Protein AF-A0A2J8NL63-F1 (afdb_monomer)

Organism: Pan troglodytes (NCBI:txid9598)

Mean predicted aligned error: 4.27 Å

Radius of gyration: 16.92 Å; Cα contacts (8 Å, |Δi|>4): 117; chains: 1; bounding box: 44×24×48 Å

Foldseek 3Di:
DDVLLLVVLVVDDLVDALLVLLVVLLVLLVVLLVLCCVQQVQLCQPPPPDPHRDPVNVVSSVVSNVSSVSSLSNSVVSCVVNVNDDPVSVVSSVVSVVVSVVSVVVSVSSVVGDDPVD

InterPro domains:
  IPR000462 CDP-alcohol phosphatidyltransferase [PF01066] (15-113)
  IPR014472 Choline/ethanolamine phosphotransferase [PTHR10414] (1-117)
  IPR043130 CDP-alcohol phosphatidyltransferase, transmembrane domain [G3DSA:1.20.120.1760] (1-118)
  IPR048254 CDP-alcohol phosphatidyltransferase, conserved site [PS00379] (75-97)

pLDDT: mean 91.41, std 7.52, range [54.38, 98.0]

Structure (mmCIF, N/CA/C/O backbone):
data_AF-A0A2J8NL63-F1
#
_entry.id   AF-A0A2J8NL63-F1
#
loop_
_atom_site.group_PDB
_atom_site.id
_atom_site.type_symbol
_atom_site.label_atom_id
_atom_site.label_alt_id
_atom_site.label_comp_id
_atom_site.label_asym_id
_atom_site.label_entity_id
_atom_site.label_seq_id
_atom_site.pdbx_PDB_ins_code
_atom_site.Cartn_x
_atom_site.Cartn_y
_atom_site.Cartn_z
_atom_site.occupancy
_atom_site.B_iso_or_equiv
_atom_site.auth_seq_id
_atom_site.auth_comp_id
_atom_site.auth_asym_id
_atom_site.auth_atom_id
_atom_site.pdbx_PDB_model_num
ATOM 1 N N . MET A 1 1 ? -11.387 18.248 9.182 1.00 54.38 1 MET A N 1
ATOM 2 C CA . MET A 1 1 ? -12.630 17.823 8.498 1.00 54.38 1 MET A CA 1
ATOM 3 C C . MET A 1 1 ? -12.221 17.112 7.213 1.00 54.38 1 MET A C 1
ATOM 5 O O . MET A 1 1 ? -11.556 17.745 6.414 1.00 54.38 1 MET A O 1
ATOM 9 N N . HIS A 1 2 ? -12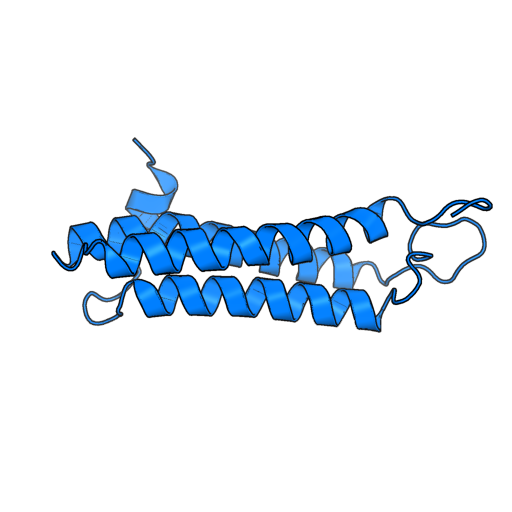.543 15.824 7.033 1.00 79.06 2 HIS A N 1
ATOM 10 C CA . HIS A 1 2 ? -12.213 15.062 5.812 1.00 79.06 2 HIS A CA 1
ATOM 11 C C . HIS A 1 2 ? -13.471 14.342 5.300 1.00 79.06 2 HIS A C 1
ATOM 13 O O . HIS A 1 2 ? -13.725 13.202 5.697 1.00 79.06 2 HIS A O 1
ATOM 19 N N . PRO A 1 3 ? -14.316 15.017 4.499 1.00 87.38 3 PRO A N 1
ATOM 20 C CA . PRO A 1 3 ? -15.640 14.509 4.129 1.00 87.38 3 PRO A CA 1
ATOM 21 C C . PRO A 1 3 ? -15.586 13.214 3.306 1.00 87.38 3 PRO A C 1
ATOM 23 O O . PRO A 1 3 ? -16.455 12.359 3.469 1.00 87.38 3 PRO A O 1
ATOM 26 N N . PHE A 1 4 ? -14.539 13.037 2.495 1.00 92.88 4 PHE A N 1
ATOM 27 C CA . PHE A 1 4 ? -14.302 11.828 1.706 1.00 92.88 4 PHE A CA 1
ATOM 28 C C . PHE A 1 4 ? -14.136 10.583 2.596 1.00 92.88 4 PHE A C 1
ATOM 30 O O . PHE A 1 4 ? -15.010 9.716 2.609 1.00 92.88 4 PHE A O 1
ATOM 37 N N . TRP A 1 5 ? -13.097 10.533 3.437 1.00 92.44 5 TRP A N 1
ATOM 38 C CA . TRP A 1 5 ? -12.857 9.390 4.330 1.00 92.44 5 TRP A CA 1
ATOM 39 C C . TRP A 1 5 ? -13.957 9.200 5.378 1.00 92.44 5 TRP A C 1
ATOM 41 O O . TRP A 1 5 ? -14.302 8.071 5.712 1.00 92.44 5 TRP A O 1
ATOM 51 N N . ASN A 1 6 ? -14.589 10.285 5.846 1.00 91.12 6 ASN A N 1
ATOM 52 C CA . ASN A 1 6 ? -15.753 10.204 6.739 1.00 91.12 6 ASN A CA 1
ATOM 53 C C . ASN A 1 6 ? -16.966 9.515 6.091 1.00 91.12 6 ASN A C 1
ATOM 55 O O . ASN A 1 6 ? -17.841 9.012 6.799 1.00 91.12 6 ASN A O 1
ATOM 59 N N . THR A 1 7 ? -17.054 9.531 4.762 1.00 93.00 7 THR A N 1
ATOM 60 C CA . THR A 1 7 ? -18.098 8.823 4.019 1.00 93.00 7 THR A CA 1
ATOM 61 C C . THR A 1 7 ? -17.677 7.381 3.779 1.00 93.00 7 THR A C 1
ATOM 63 O O . THR A 1 7 ? -18.443 6.468 4.078 1.00 93.00 7 THR A O 1
ATOM 66 N N . ILE A 1 8 ? -16.436 7.168 3.339 1.00 94.50 8 ILE A N 1
ATOM 67 C CA . ILE A 1 8 ? -15.911 5.835 3.031 1.00 94.50 8 ILE A CA 1
ATOM 68 C C . ILE A 1 8 ? -15.855 4.935 4.265 1.00 94.50 8 ILE A C 1
ATOM 70 O O . ILE A 1 8 ? -16.277 3.786 4.185 1.00 94.50 8 ILE A O 1
ATOM 74 N N . VAL A 1 9 ? -15.440 5.449 5.427 1.00 95.00 9 VAL A N 1
ATOM 75 C CA . VAL A 1 9 ? -15.381 4.662 6.672 1.00 95.00 9 VAL A CA 1
ATOM 76 C C . VAL A 1 9 ? -16.722 4.002 7.012 1.00 95.00 9 VAL A C 1
ATOM 78 O O . VAL A 1 9 ? -16.743 2.946 7.632 1.00 95.00 9 VAL A O 1
ATOM 81 N N . LYS A 1 10 ? -17.856 4.578 6.583 1.00 93.19 10 LYS A N 1
ATOM 82 C CA . LYS A 1 10 ? -19.198 4.024 6.833 1.00 93.19 10 LYS A CA 1
ATOM 83 C C . LYS A 1 10 ? -19.475 2.746 6.042 1.00 93.19 10 LYS A C 1
ATOM 85 O O . LYS A 1 10 ? -20.307 1.959 6.483 1.00 93.19 10 LYS A O 1
ATOM 90 N N . VAL A 1 11 ? -18.786 2.547 4.918 1.00 95.00 11 VAL A N 1
ATOM 91 C CA . VAL A 1 11 ? -18.862 1.328 4.097 1.00 95.00 11 VAL A CA 1
ATOM 92 C C . VAL A 1 11 ? -18.183 0.156 4.807 1.00 95.00 11 VAL A C 1
ATOM 94 O O . VAL A 1 11 ? -18.620 -0.984 4.674 1.00 95.00 11 VAL A O 1
ATOM 97 N N . PHE A 1 12 ? -17.148 0.427 5.606 1.00 93.06 12 PHE A N 1
ATOM 98 C CA . PHE A 1 12 ? -16.440 -0.606 6.351 1.00 93.06 12 PHE A CA 1
ATOM 99 C C . PHE A 1 12 ? -17.285 -1.137 7.521 1.00 93.06 12 PHE A C 1
ATOM 101 O O . PHE A 1 12 ? -17.888 -0.349 8.270 1.00 93.06 12 PHE A O 1
ATOM 108 N N . PRO A 1 13 ? -17.329 -2.467 7.720 1.00 94.62 13 PRO A N 1
ATOM 109 C CA . PRO A 1 13 ? -18.033 -3.054 8.848 1.00 94.62 13 PRO A CA 1
ATOM 110 C C . PRO A 1 13 ? -17.278 -2.784 10.154 1.00 94.62 13 PRO A C 1
ATOM 112 O O . PRO A 1 13 ? -16.054 -2.707 10.180 1.00 94.62 13 PRO A O 1
ATOM 115 N N . THR A 1 14 ? -17.999 -2.658 11.267 1.00 93.31 14 THR A N 1
ATOM 116 C CA . THR A 1 14 ? -17.414 -2.291 12.572 1.00 93.31 14 THR A CA 1
ATOM 117 C C . THR A 1 14 ? -16.593 -3.400 13.227 1.00 93.31 14 THR A C 1
ATOM 119 O O . THR A 1 14 ? -15.845 -3.116 14.155 1.00 93.31 14 THR A O 1
ATOM 122 N N . TRP A 1 15 ? -16.708 -4.647 12.761 1.00 94.94 15 TRP A N 1
ATOM 123 C CA . TRP A 1 15 ? -15.853 -5.749 13.215 1.00 94.94 15 TRP A CA 1
ATOM 124 C C . TRP A 1 15 ? -14.453 -5.705 12.591 1.00 94.94 15 TRP A C 1
ATOM 126 O O . TRP A 1 15 ? -13.550 -6.382 13.077 1.00 94.94 15 TRP A O 1
ATOM 136 N N . LEU A 1 16 ? -14.262 -4.932 11.515 1.00 95.00 16 LEU A N 1
ATOM 137 C CA . LEU A 1 16 ? -12.972 -4.837 10.852 1.00 95.00 16 LEU A CA 1
ATOM 138 C C . LEU A 1 16 ? -12.023 -3.962 11.670 1.00 95.00 16 LEU A C 1
ATOM 140 O O . LEU A 1 16 ? -12.288 -2.775 11.889 1.00 95.00 16 LEU A O 1
ATOM 144 N N . ALA A 1 17 ? -10.910 -4.563 12.088 1.00 95.31 17 ALA A N 1
ATOM 145 C CA . ALA A 1 17 ? -9.881 -3.894 12.867 1.00 95.31 17 ALA A CA 1
ATOM 146 C C . ALA A 1 17 ? -9.182 -2.789 12.045 1.00 95.31 17 ALA A C 1
ATOM 148 O O . ALA A 1 17 ? -8.798 -3.050 10.904 1.00 95.31 17 ALA A O 1
ATOM 149 N N . PRO A 1 18 ? -8.935 -1.597 12.622 1.00 95.44 18 PRO A N 1
ATOM 150 C CA . PRO A 1 18 ? -8.228 -0.507 11.942 1.00 95.44 18 PRO A CA 1
ATOM 151 C C . PRO A 1 18 ? -6.846 -0.913 11.428 1.00 95.44 18 PRO A C 1
ATOM 153 O O . PRO A 1 18 ? -6.566 -0.739 10.253 1.00 95.44 18 PRO A O 1
ATOM 156 N N . ASN A 1 19 ? -6.035 -1.581 12.255 1.00 95.62 19 ASN A N 1
ATOM 157 C CA . ASN A 1 19 ? -4.685 -2.001 11.861 1.00 95.62 19 ASN A CA 1
ATOM 158 C C . ASN A 1 19 ? -4.684 -2.984 10.676 1.00 95.62 19 ASN A C 1
ATOM 160 O O . ASN A 1 19 ? -3.693 -3.089 9.961 1.00 95.62 19 ASN A O 1
ATOM 164 N N . LEU A 1 20 ? -5.780 -3.724 10.456 1.00 96.56 20 LEU A N 1
ATOM 165 C CA . LEU A 1 20 ? -5.910 -4.581 9.277 1.00 96.56 20 LEU A CA 1
ATOM 166 C C . LEU A 1 20 ? -6.152 -3.750 8.010 1.00 96.56 20 LEU A C 1
ATOM 168 O O . LEU A 1 20 ? -5.674 -4.133 6.944 1.00 96.56 20 LEU A O 1
ATOM 172 N N . ILE A 1 21 ? -6.854 -2.619 8.121 1.00 96.94 21 ILE A N 1
ATOM 173 C CA . ILE A 1 21 ? -7.019 -1.648 7.029 1.00 96.94 21 ILE A CA 1
ATOM 174 C C . ILE A 1 21 ? -5.651 -1.062 6.669 1.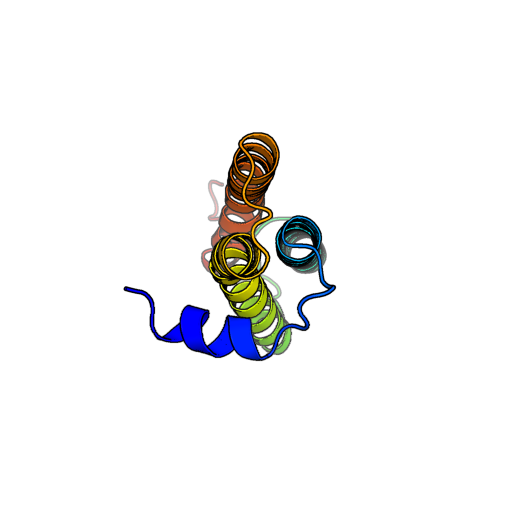00 96.94 21 ILE A C 1
ATOM 176 O O . ILE A 1 21 ? -5.250 -1.178 5.510 1.00 96.94 21 ILE A O 1
ATOM 180 N N . THR A 1 22 ? -4.907 -0.563 7.664 1.00 96.38 22 THR A N 1
ATOM 181 C CA . THR A 1 22 ? -3.531 -0.060 7.511 1.00 96.38 22 THR A CA 1
ATOM 182 C C . THR A 1 22 ? -2.634 -1.089 6.823 1.00 96.38 22 THR A C 1
ATOM 184 O O . THR A 1 22 ? -2.031 -0.829 5.783 1.00 96.38 22 THR A O 1
ATOM 187 N N . PHE A 1 23 ? -2.595 -2.316 7.355 1.00 97.75 23 PHE A N 1
ATOM 188 C CA . PHE A 1 23 ? -1.738 -3.374 6.826 1.00 97.75 23 PHE A CA 1
ATOM 189 C C . PHE A 1 23 ? -2.128 -3.781 5.401 1.00 97.75 23 PHE A C 1
ATOM 191 O O . PHE A 1 23 ? -1.258 -4.031 4.570 1.00 97.75 23 PHE A O 1
ATOM 198 N N . SER A 1 24 ? -3.426 -3.804 5.088 1.00 97.81 24 SER A N 1
ATOM 199 C CA . SER A 1 24 ? -3.898 -4.080 3.727 1.00 97.81 24 SER A CA 1
ATOM 200 C C . SER A 1 24 ? -3.461 -2.985 2.753 1.00 97.81 24 SER A C 1
ATOM 202 O O . SER A 1 24 ? -2.984 -3.307 1.668 1.00 97.81 24 SER A O 1
ATOM 204 N N . GLY A 1 25 ? -3.567 -1.708 3.142 1.00 97.31 25 GLY A N 1
ATOM 205 C CA . GLY A 1 25 ? -3.063 -0.578 2.355 1.00 97.31 25 GLY A CA 1
ATOM 206 C C . GLY A 1 25 ? -1.563 -0.693 2.088 1.00 97.31 25 GLY A C 1
ATOM 207 O O . GLY A 1 25 ? -1.137 -0.631 0.936 1.00 97.31 25 GLY A O 1
ATOM 208 N N . PHE A 1 26 ? -0.779 -0.987 3.126 1.00 97.38 26 PHE A N 1
ATOM 209 C CA . PHE A 1 26 ? 0.660 -1.223 3.010 1.00 97.38 26 PHE A CA 1
ATOM 210 C C . PHE A 1 26 ? 1.004 -2.362 2.036 1.00 97.38 26 PHE A C 1
ATOM 212 O O . PHE A 1 26 ? 1.867 -2.202 1.173 1.00 97.38 26 PHE A O 1
ATOM 219 N N . LEU A 1 27 ? 0.307 -3.502 2.111 1.00 98.00 27 LEU A N 1
ATOM 220 C CA . LEU A 1 27 ? 0.539 -4.620 1.190 1.00 98.00 27 LEU A CA 1
ATOM 221 C C . LEU A 1 27 ? 0.248 -4.256 -0.271 1.00 98.00 27 LEU A C 1
ATOM 223 O O . LEU A 1 27 ? 0.932 -4.761 -1.162 1.00 98.00 27 LEU A O 1
ATOM 227 N N . LEU A 1 28 ? -0.719 -3.370 -0.535 1.00 97.44 28 LEU A N 1
ATOM 228 C CA . LEU A 1 28 ? -0.962 -2.860 -1.887 1.00 97.44 28 LEU A CA 1
ATOM 229 C C . LEU A 1 28 ? 0.207 -2.004 -2.384 1.00 97.44 28 LEU A C 1
ATOM 231 O O . LEU A 1 28 ? 0.582 -2.131 -3.547 1.00 97.44 28 LEU A O 1
ATOM 235 N N . VAL A 1 29 ? 0.818 -1.187 -1.519 1.00 96.81 29 VAL A N 1
ATOM 236 C CA . VAL A 1 29 ? 2.021 -0.406 -1.863 1.00 96.81 29 VAL A CA 1
ATOM 237 C C . VAL A 1 29 ? 3.212 -1.329 -2.138 1.00 96.81 29 VAL A C 1
ATOM 239 O O . VAL A 1 29 ? 3.912 -1.145 -3.133 1.00 96.81 29 VAL A O 1
ATOM 242 N N . VAL A 1 30 ? 3.415 -2.368 -1.319 1.00 97.00 30 VAL A N 1
ATOM 243 C CA . VAL A 1 30 ? 4.460 -3.382 -1.551 1.00 97.00 30 VAL A CA 1
ATOM 244 C C . VAL A 1 30 ? 4.226 -4.113 -2.871 1.00 97.00 30 VAL A C 1
ATOM 246 O O . VAL A 1 30 ? 5.151 -4.265 -3.666 1.00 97.00 30 VAL A O 1
ATOM 249 N N . PHE A 1 31 ? 2.992 -4.543 -3.138 1.00 96.62 31 PHE A N 1
ATOM 250 C CA . PHE A 1 31 ? 2.645 -5.185 -4.403 1.00 96.62 31 PHE A CA 1
ATOM 251 C C . PHE A 1 31 ? 2.895 -4.255 -5.592 1.00 96.62 31 PHE A C 1
ATOM 253 O O . PHE A 1 31 ? 3.463 -4.684 -6.593 1.00 96.62 31 PHE A O 1
ATOM 260 N N . ASN A 1 32 ? 2.534 -2.978 -5.464 1.00 95.50 32 ASN A N 1
ATOM 261 C CA . ASN A 1 32 ? 2.783 -1.970 -6.484 1.00 95.50 32 ASN A CA 1
ATOM 262 C C . ASN A 1 32 ? 4.285 -1.806 -6.775 1.00 95.50 32 ASN A C 1
ATOM 264 O O . ASN A 1 32 ? 4.704 -1.799 -7.932 1.00 95.50 32 ASN A O 1
ATOM 268 N N . PHE A 1 33 ? 5.111 -1.765 -5.727 1.00 94.94 33 PHE A N 1
ATOM 269 C CA . PHE A 1 33 ? 6.565 -1.760 -5.860 1.00 94.94 33 PHE A CA 1
ATOM 270 C C . PHE A 1 33 ? 7.093 -3.010 -6.569 1.00 94.94 33 PHE A C 1
ATOM 272 O O . PHE A 1 33 ? 7.886 -2.886 -7.497 1.00 94.94 33 PHE A O 1
ATOM 279 N N . LEU A 1 34 ? 6.633 -4.206 -6.191 1.00 95.75 34 LEU A N 1
ATOM 280 C CA . LEU A 1 34 ? 7.055 -5.455 -6.833 1.00 95.75 34 LEU A CA 1
ATOM 281 C C . LEU A 1 34 ? 6.630 -5.526 -8.305 1.00 95.75 34 LEU A C 1
ATOM 283 O O . LEU A 1 34 ? 7.388 -6.015 -9.140 1.00 95.75 34 LEU A O 1
ATOM 287 N N . LEU A 1 35 ? 5.438 -5.022 -8.628 1.00 94.38 35 LEU A N 1
ATOM 288 C CA . LEU A 1 35 ? 4.939 -4.936 -9.997 1.00 94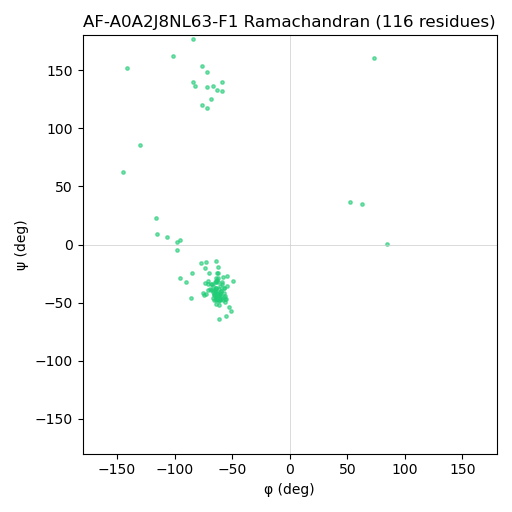.38 35 LEU A CA 1
ATOM 289 C C . LEU A 1 35 ? 5.850 -4.042 -10.847 1.00 94.38 35 LEU A C 1
ATOM 291 O O . LEU A 1 35 ? 6.279 -4.453 -11.924 1.00 94.38 35 LEU A O 1
ATOM 295 N N . MET A 1 36 ? 6.193 -2.855 -10.344 1.00 93.38 36 MET A N 1
ATOM 296 C CA . MET A 1 36 ? 7.106 -1.945 -11.036 1.00 93.38 36 MET A CA 1
ATOM 297 C C . MET A 1 36 ? 8.523 -2.506 -11.121 1.00 93.38 36 MET A C 1
ATOM 299 O O . MET A 1 36 ? 9.115 -2.455 -12.188 1.00 93.38 36 MET A O 1
ATOM 303 N N . ALA A 1 37 ? 9.035 -3.133 -10.063 1.00 92.56 37 ALA A N 1
ATOM 304 C CA . ALA A 1 37 ? 10.343 -3.785 -10.085 1.00 92.56 37 ALA A CA 1
ATOM 305 C C . ALA A 1 37 ? 10.410 -4.945 -11.097 1.00 92.56 37 ALA A C 1
ATOM 307 O O . ALA A 1 37 ? 11.475 -5.233 -11.633 1.00 92.56 37 ALA A O 1
ATOM 308 N N . TYR A 1 38 ? 9.287 -5.611 -11.384 1.00 92.75 38 TYR A N 1
ATOM 309 C CA . TYR A 1 38 ? 9.221 -6.649 -12.414 1.00 92.75 38 TYR A CA 1
ATOM 310 C 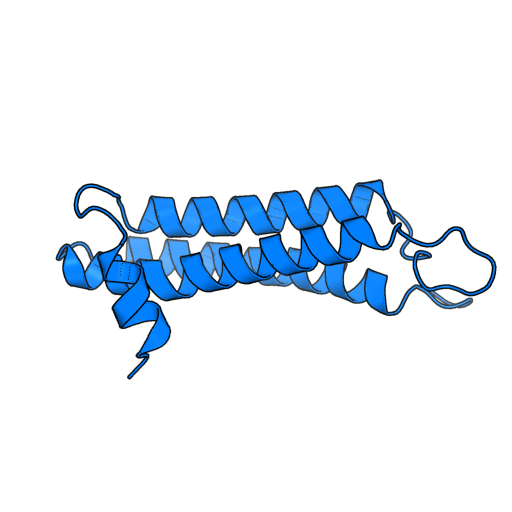C . TYR A 1 38 ? 9.249 -6.070 -13.836 1.00 92.75 38 TYR A C 1
ATOM 312 O O . TYR A 1 38 ? 9.934 -6.609 -14.706 1.00 92.75 38 TYR A O 1
ATOM 320 N N . PHE A 1 39 ? 8.497 -4.994 -14.090 1.00 90.94 39 PHE A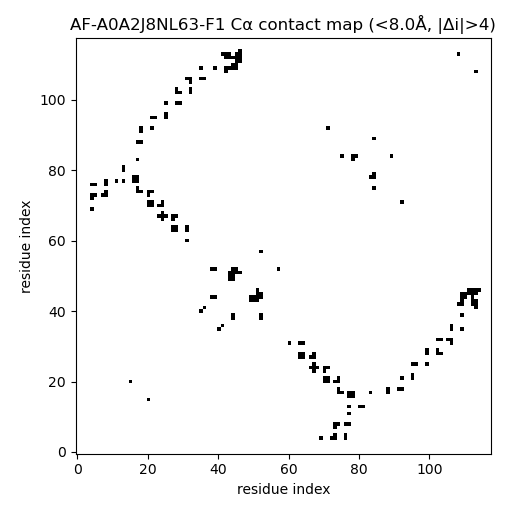 N 1
ATOM 321 C CA . PHE A 1 39 ? 8.403 -4.392 -15.425 1.00 90.94 39 PHE A CA 1
ATOM 322 C C . PHE A 1 39 ? 9.531 -3.402 -15.743 1.00 90.94 39 PHE A C 1
ATOM 324 O O . PHE A 1 39 ? 9.831 -3.195 -16.918 1.00 90.94 39 PHE A O 1
ATOM 331 N N . ASP A 1 40 ? 10.140 -2.807 -14.722 1.00 91.06 40 ASP A N 1
ATOM 332 C CA . ASP A 1 40 ? 11.159 -1.766 -14.824 1.00 91.06 40 ASP A CA 1
ATOM 333 C C . ASP A 1 40 ? 12.226 -1.877 -13.710 1.00 91.06 40 ASP A C 1
ATOM 335 O O . ASP A 1 40 ? 12.370 -0.975 -12.883 1.00 91.06 40 ASP A O 1
ATOM 339 N N . PRO A 1 41 ? 12.987 -2.987 -13.652 1.00 88.19 41 PRO A N 1
ATOM 340 C CA . PRO A 1 41 ? 13.979 -3.220 -12.596 1.00 88.19 41 PRO A CA 1
ATOM 341 C C . PRO A 1 41 ? 15.127 -2.199 -12.594 1.00 88.19 41 PR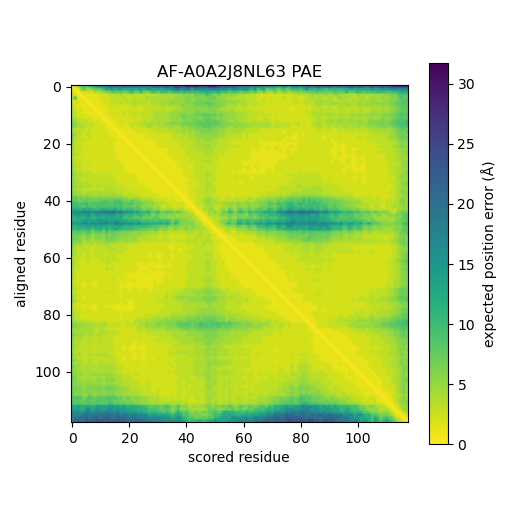O A C 1
ATOM 343 O O . PRO A 1 41 ? 15.687 -1.902 -11.541 1.00 88.19 41 PRO A O 1
ATOM 346 N N . ASP A 1 42 ? 15.478 -1.675 -13.770 1.00 87.12 42 ASP A N 1
ATOM 347 C CA . ASP A 1 42 ? 16.630 -0.792 -13.985 1.00 87.12 42 ASP A CA 1
ATOM 348 C C . ASP A 1 42 ? 16.236 0.679 -14.225 1.00 87.12 42 ASP A C 1
ATOM 350 O O . ASP A 1 42 ? 17.093 1.512 -14.530 1.00 87.12 42 ASP A O 1
ATOM 354 N N . PHE A 1 43 ? 14.949 1.009 -14.077 1.00 86.12 43 PHE A N 1
ATOM 355 C CA . PHE A 1 43 ? 14.399 2.355 -14.261 1.00 86.12 43 PHE A CA 1
ATOM 356 C C . PHE A 1 43 ? 14.544 2.920 -15.681 1.00 86.12 43 PHE A C 1
ATOM 358 O O . PHE A 1 43 ? 14.725 4.118 -15.864 1.00 86.12 43 PHE A O 1
ATOM 365 N N . TYR A 1 44 ? 14.460 2.087 -16.715 1.00 83.62 44 TYR A N 1
ATOM 366 C CA . TYR A 1 44 ? 14.506 2.523 -18.116 1.00 83.62 44 TYR A CA 1
ATOM 367 C C . TYR A 1 44 ? 13.123 2.668 -18.762 1.00 83.62 44 TYR A C 1
ATOM 369 O O . TYR A 1 44 ? 13.051 3.015 -19.941 1.00 83.62 44 TYR A O 1
ATOM 377 N N . ALA A 1 45 ? 12.032 2.438 -18.023 1.00 76.25 45 ALA A N 1
ATOM 378 C CA . ALA A 1 45 ? 10.660 2.477 -18.539 1.00 76.25 45 ALA A CA 1
ATOM 379 C C . ALA A 1 45 ? 10.311 3.727 -19.352 1.00 76.25 45 ALA A C 1
ATOM 381 O O . ALA A 1 45 ? 9.492 3.638 -20.264 1.00 76.25 45 ALA A O 1
ATOM 382 N N . SER A 1 46 ? 10.920 4.862 -19.012 1.00 79.38 46 SER A N 1
ATOM 383 C CA . SER A 1 46 ? 10.663 6.169 -19.628 1.00 79.38 46 SER A CA 1
ATOM 384 C C . SER A 1 46 ? 11.883 6.719 -20.383 1.00 79.38 46 SER A C 1
ATOM 386 O O . SER A 1 46 ? 11.891 7.871 -20.816 1.00 79.38 46 SER A O 1
ATOM 388 N N . ALA A 1 47 ? 12.931 5.902 -20.550 1.00 82.38 47 ALA A N 1
ATOM 389 C CA . ALA A 1 47 ? 14.159 6.289 -21.230 1.00 82.38 47 ALA A CA 1
ATOM 390 C C . ALA A 1 47 ? 14.042 6.130 -22.765 1.00 82.38 47 ALA A C 1
ATOM 392 O O . ALA A 1 47 ? 13.513 5.123 -23.255 1.00 82.38 47 ALA A O 1
ATOM 393 N N . PRO A 1 48 ? 14.587 7.071 -23.564 1.00 77.31 48 PRO A N 1
ATOM 394 C CA . PRO A 1 48 ? 14.586 6.960 -25.021 1.00 77.31 48 PRO A CA 1
ATOM 395 C C . PRO A 1 48 ? 15.301 5.690 -25.503 1.00 77.31 48 PRO A C 1
ATOM 397 O O . PRO A 1 48 ? 16.418 5.402 -25.084 1.00 77.31 48 PRO A O 1
ATOM 400 N N . GLY A 1 49 ? 14.680 4.944 -26.421 1.00 79.31 49 GLY A N 1
ATOM 401 C CA . GLY A 1 49 ? 15.275 3.741 -27.022 1.00 79.31 49 GLY A CA 1
ATOM 402 C C . GLY A 1 49 ? 15.108 2.446 -26.216 1.00 79.31 49 GLY A C 1
ATOM 403 O O . GLY A 1 49 ? 15.549 1.396 -26.682 1.00 79.31 49 GLY A O 1
ATOM 404 N N . HIS A 1 50 ? 14.438 2.487 -25.061 1.00 80.94 50 HIS A N 1
ATOM 405 C CA . HIS A 1 50 ? 14.136 1.306 -24.250 1.00 80.94 50 HIS A CA 1
ATOM 406 C C . HIS A 1 50 ? 12.690 0.818 -24.422 1.00 80.94 50 HIS A C 1
ATOM 408 O O . HIS A 1 50 ? 11.804 1.521 -24.919 1.00 80.94 50 HIS A O 1
ATOM 414 N N . LYS A 1 51 ? 12.445 -0.435 -24.020 1.00 82.31 51 LYS A N 1
ATOM 415 C CA . LYS A 1 51 ? 11.095 -0.999 -23.977 1.00 82.31 51 LYS A CA 1
ATOM 416 C C . LYS A 1 51 ? 10.331 -0.349 -22.825 1.00 82.31 51 LYS A C 1
ATOM 418 O O . LYS A 1 51 ? 10.704 -0.520 -21.671 1.00 82.31 51 LYS A O 1
ATOM 423 N N . HIS A 1 52 ? 9.262 0.360 -23.162 1.00 85.94 52 HIS A N 1
ATOM 424 C CA . HIS A 1 52 ? 8.439 1.050 -22.179 1.00 85.94 52 HIS A CA 1
ATOM 425 C C . HIS A 1 52 ? 7.533 0.069 -21.426 1.00 85.94 52 HIS A C 1
ATOM 427 O O . HIS A 1 52 ? 7.164 -0.995 -21.943 1.00 85.94 52 HIS A O 1
ATOM 433 N N . VAL A 1 53 ? 7.165 0.449 -20.202 1.00 88.62 53 VAL A N 1
ATOM 434 C CA . VAL A 1 53 ? 6.158 -0.258 -19.403 1.00 88.62 53 VAL A CA 1
ATOM 435 C C . VAL A 1 53 ? 4.807 -0.176 -20.127 1.00 88.62 53 VAL A C 1
ATOM 437 O O . VAL A 1 53 ? 4.433 0.912 -20.565 1.00 88.62 53 VAL A O 1
ATOM 440 N N . PRO A 1 54 ? 4.064 -1.289 -20.275 1.00 91.25 54 PRO A N 1
ATOM 441 C CA . PRO A 1 54 ? 2.762 -1.263 -20.935 1.00 91.25 54 PRO A CA 1
ATOM 442 C C . PRO A 1 54 ? 1.769 -0.313 -20.248 1.00 91.25 54 PRO A C 1
ATOM 444 O O . PRO A 1 54 ? 1.644 -0.335 -19.026 1.00 91.25 54 PRO A O 1
ATOM 447 N N . ASP A 1 55 ? 0.980 0.434 -21.025 1.00 90.56 55 ASP A N 1
ATOM 448 C CA . ASP A 1 55 ? 0.058 1.465 -20.510 1.00 90.56 55 ASP A CA 1
ATOM 449 C C . ASP A 1 55 ? -0.924 0.963 -19.443 1.00 90.56 55 ASP A C 1
ATOM 451 O O . ASP A 1 55 ? -1.240 1.662 -18.480 1.00 90.56 55 ASP A O 1
ATOM 455 N N . TRP A 1 56 ? -1.393 -0.280 -19.576 1.00 93.81 56 TRP A N 1
ATOM 456 C CA . TRP A 1 56 ? -2.314 -0.873 -18.606 1.00 93.81 56 TRP A CA 1
ATOM 457 C C . TRP A 1 56 ? -1.681 -1.038 -17.217 1.00 93.81 56 TRP A C 1
ATOM 459 O O . TRP A 1 56 ? -2.399 -0.978 -16.219 1.00 93.81 56 TRP A O 1
ATOM 469 N N . VAL A 1 57 ? -0.356 -1.209 -17.134 1.00 93.56 57 VAL A N 1
ATOM 470 C CA . VAL A 1 57 ? 0.365 -1.319 -15.858 1.00 93.56 57 VAL A CA 1
ATOM 471 C C . VAL A 1 57 ? 0.277 0.008 -15.113 1.00 93.56 57 VAL A C 1
ATOM 473 O O . VAL A 1 57 ? -0.043 0.003 -13.931 1.00 93.56 57 VAL A O 1
ATOM 476 N N . TRP A 1 58 ? 0.434 1.144 -15.800 1.00 91.88 58 TRP A N 1
ATOM 477 C CA . TRP A 1 58 ? 0.284 2.471 -15.190 1.00 91.88 58 TRP A CA 1
ATOM 478 C C . TRP A 1 58 ? -1.121 2.709 -14.633 1.00 91.88 58 TRP A C 1
ATOM 480 O O . TRP A 1 58 ? -1.273 3.277 -13.551 1.00 91.88 58 TRP A O 1
ATOM 490 N N . ILE A 1 59 ? -2.154 2.227 -15.332 1.00 94.94 59 ILE A N 1
ATOM 491 C CA . ILE A 1 59 ? -3.539 2.293 -14.846 1.00 94.94 59 ILE A CA 1
ATOM 492 C C . ILE A 1 59 ? -3.692 1.465 -13.564 1.00 94.94 59 ILE A C 1
ATOM 494 O O . ILE A 1 59 ? -4.253 1.950 -12.581 1.00 94.94 59 ILE A O 1
ATOM 498 N N . VAL A 1 60 ? -3.167 0.235 -13.549 1.00 95.62 60 VAL A N 1
ATOM 499 C CA . VAL A 1 60 ? -3.204 -0.644 -12.368 1.00 95.62 60 VAL A CA 1
ATOM 500 C C . VAL A 1 60 ? -2.452 -0.017 -11.191 1.00 95.62 60 VAL A C 1
ATOM 502 O O . VAL A 1 60 ? -3.008 0.061 -10.098 1.00 95.62 60 VAL A O 1
ATOM 505 N N . VAL A 1 61 ? -1.241 0.497 -11.416 1.00 94.50 61 VAL A N 1
ATOM 506 C CA . VAL A 1 61 ? -0.413 1.212 -10.427 1.00 94.50 61 VAL A CA 1
ATOM 507 C C . VAL A 1 61 ? -1.174 2.398 -9.828 1.00 94.50 61 VAL A C 1
ATOM 509 O O . VAL A 1 61 ? -1.218 2.563 -8.607 1.00 94.50 61 VAL A O 1
ATOM 512 N N . GLY A 1 62 ? -1.823 3.208 -10.671 1.00 94.56 62 GLY A N 1
ATOM 513 C CA . GLY A 1 62 ? -2.628 4.348 -10.233 1.00 94.56 62 GLY A CA 1
ATOM 514 C C . GLY A 1 62 ? -3.811 3.937 -9.353 1.00 94.56 62 GLY A C 1
ATOM 515 O O . GLY A 1 62 ? -4.037 4.543 -8.305 1.00 94.56 62 GLY A O 1
ATOM 516 N N . ILE A 1 63 ? -4.529 2.875 -9.733 1.00 96.75 63 ILE A N 1
ATOM 517 C CA . ILE A 1 63 ? -5.643 2.333 -8.941 1.00 96.75 63 ILE A CA 1
ATOM 518 C C . ILE A 1 63 ? -5.142 1.796 -7.598 1.00 96.75 63 ILE A C 1
ATOM 520 O O . ILE A 1 63 ? -5.721 2.124 -6.564 1.00 96.75 63 ILE A O 1
ATOM 524 N N . LEU A 1 64 ? -4.067 1.005 -7.591 1.00 96.31 64 LEU A N 1
ATOM 525 C CA . LEU A 1 64 ? -3.496 0.432 -6.369 1.00 96.31 64 LEU A CA 1
ATOM 526 C C . LEU A 1 64 ? -3.063 1.521 -5.387 1.00 96.31 64 LEU A C 1
ATOM 528 O O . LEU A 1 64 ? -3.431 1.458 -4.216 1.00 96.31 64 LEU A O 1
ATOM 532 N N . ASN A 1 65 ? -2.356 2.545 -5.872 1.00 95.50 65 ASN A N 1
ATOM 533 C CA . ASN A 1 65 ? -1.949 3.689 -5.058 1.00 95.50 65 ASN A CA 1
ATOM 534 C C . ASN A 1 65 ? -3.155 4.462 -4.515 1.00 95.50 65 ASN A C 1
ATOM 536 O O . ASN A 1 65 ? -3.178 4.818 -3.340 1.00 95.50 65 ASN A O 1
ATOM 540 N N . PHE A 1 66 ? -4.180 4.699 -5.339 1.00 96.00 66 PHE A N 1
ATOM 541 C CA . PHE A 1 66 ? -5.384 5.397 -4.891 1.00 96.00 66 PHE A CA 1
ATOM 542 C C . PHE A 1 66 ? -6.145 4.614 -3.813 1.00 96.00 66 PHE A C 1
ATOM 544 O O . PHE A 1 66 ? -6.618 5.197 -2.834 1.00 96.00 66 PHE A O 1
ATOM 551 N N . VAL A 1 67 ? -6.252 3.292 -3.968 1.00 97.06 67 VAL A N 1
ATOM 552 C CA . VAL A 1 67 ? -6.870 2.425 -2.960 1.00 97.06 67 VAL A CA 1
ATOM 553 C C . VAL A 1 67 ? -6.031 2.421 -1.685 1.00 97.06 67 VAL A C 1
ATOM 555 O O . VAL A 1 67 ? -6.597 2.647 -0.621 1.00 97.06 67 VAL A O 1
ATOM 558 N N . ALA A 1 68 ? -4.709 2.250 -1.774 1.00 96.75 68 ALA A N 1
ATOM 559 C CA . ALA A 1 68 ? -3.818 2.290 -0.614 1.00 96.75 68 ALA A CA 1
ATOM 560 C C . ALA A 1 68 ? -3.940 3.614 0.162 1.00 96.75 68 ALA A C 1
ATOM 562 O O . ALA A 1 68 ? -4.215 3.589 1.358 1.00 96.75 68 ALA A O 1
ATOM 563 N N . TYR A 1 69 ? -3.879 4.752 -0.538 1.00 95.31 69 TYR A N 1
ATOM 564 C CA . TYR A 1 69 ? -4.107 6.093 0.020 1.00 95.31 69 TYR A CA 1
ATOM 565 C C . TYR A 1 69 ? -5.483 6.240 0.685 1.00 95.31 69 TYR A C 1
ATOM 567 O O . TYR A 1 69 ? -5.657 6.924 1.693 1.00 95.31 69 TYR A O 1
ATOM 575 N N . THR A 1 70 ? -6.504 5.610 0.104 1.00 96.38 70 THR A N 1
ATOM 576 C CA . THR A 1 70 ? -7.851 5.652 0.671 1.00 96.38 70 THR A CA 1
ATOM 577 C C . THR A 1 70 ? -7.948 4.823 1.950 1.00 96.38 70 THR A C 1
ATOM 579 O O . THR A 1 70 ? -8.635 5.251 2.874 1.00 96.38 70 THR A O 1
ATOM 582 N N . LEU A 1 71 ? -7.300 3.655 2.004 1.00 96.50 71 LEU A N 1
ATOM 583 C CA . LEU A 1 71 ? -7.296 2.780 3.179 1.00 96.50 71 LEU A CA 1
ATOM 584 C C . LEU A 1 71 ? -6.563 3.432 4.355 1.00 96.50 71 LEU A C 1
ATOM 586 O O . LEU A 1 71 ? -7.135 3.475 5.443 1.00 96.50 71 LEU A O 1
ATOM 590 N N . ASP A 1 72 ? -5.390 4.005 4.091 1.00 94.75 72 ASP A N 1
ATOM 591 C CA . ASP A 1 72 ? -4.608 4.818 5.031 1.00 94.75 72 ASP A CA 1
ATOM 592 C C . ASP A 1 72 ? -5.473 5.929 5.661 1.00 94.75 72 ASP A C 1
ATOM 594 O O . ASP A 1 72 ? -5.795 5.917 6.844 1.00 94.75 72 ASP A O 1
ATOM 598 N N . GLY A 1 73 ? -6.083 6.800 4.850 1.00 93.44 73 GLY A N 1
ATOM 599 C CA . GLY A 1 73 ? -6.933 7.869 5.393 1.00 93.44 73 GLY A CA 1
ATOM 600 C C . GLY A 1 73 ? -8.207 7.411 6.137 1.00 93.44 73 GLY A C 1
ATOM 601 O O . GLY A 1 73 ? -8.859 8.218 6.822 1.00 93.44 73 GLY A O 1
ATOM 602 N N . VAL A 1 74 ? -8.609 6.141 6.002 1.00 95.94 74 VAL A N 1
ATOM 603 C CA . VAL A 1 74 ? -9.811 5.568 6.629 1.00 95.94 74 VAL A CA 1
ATOM 604 C C . VAL A 1 74 ? -9.509 4.870 7.953 1.00 95.94 74 VAL A C 1
ATOM 606 O O . VAL A 1 74 ? -10.390 4.861 8.820 1.00 95.94 74 VAL A O 1
ATOM 609 N N . ASP A 1 75 ? -8.318 4.319 8.168 1.00 95.06 75 ASP A N 1
ATOM 610 C CA . ASP A 1 75 ? -8.037 3.496 9.348 1.00 95.06 75 ASP A CA 1
ATOM 611 C C . ASP A 1 75 ? -8.200 4.265 10.674 1.00 95.06 75 ASP A C 1
ATOM 613 O O . ASP A 1 75 ? -8.917 3.819 11.573 1.00 95.06 75 ASP A O 1
ATOM 617 N N . GLY A 1 76 ? -7.715 5.501 10.769 1.00 94.06 76 GLY A N 1
ATOM 618 C CA . GLY A 1 76 ? -7.827 6.344 11.945 1.00 94.06 76 GLY A CA 1
ATOM 619 C C . GLY A 1 76 ? -9.247 6.874 12.114 1.00 94.06 76 GLY A C 1
ATOM 620 O O . GLY A 1 76 ? -9.641 7.303 13.203 1.00 94.06 76 GLY A O 1
ATOM 621 N N . LYS A 1 77 ? -10.061 6.877 11.050 1.00 94.62 77 LYS A N 1
ATOM 622 C CA . LYS A 1 77 ? -11.508 7.123 11.159 1.00 94.62 77 LYS A CA 1
ATOM 623 C C . LYS A 1 77 ? -12.212 5.899 11.715 1.00 94.62 77 LYS A C 1
ATOM 625 O O . LYS A 1 77 ? -13.072 6.055 12.582 1.00 94.62 77 LYS A O 1
ATOM 630 N N . GLN A 1 78 ? -11.822 4.712 11.265 1.00 96.06 78 GLN A N 1
ATOM 631 C CA . GLN A 1 78 ? -12.357 3.457 11.764 1.00 96.06 78 GLN A CA 1
ATOM 632 C C . GLN A 1 78 ? -12.014 3.286 13.247 1.00 96.06 78 GLN A C 1
ATOM 634 O O . GLN A 1 78 ? -12.925 3.059 14.032 1.00 96.06 78 GLN A O 1
ATOM 639 N N . ALA A 1 79 ? -10.765 3.533 13.657 1.00 96.25 79 ALA A N 1
ATOM 640 C CA . ALA A 1 79 ? -10.325 3.433 15.050 1.00 96.25 79 ALA A CA 1
ATOM 641 C C . ALA A 1 79 ? -11.135 4.327 16.000 1.00 96.25 79 ALA A C 1
ATOM 643 O O . ALA A 1 79 ? -11.546 3.890 17.076 1.00 96.25 79 ALA A O 1
ATOM 644 N N . ARG A 1 80 ? -11.437 5.561 15.573 1.00 95.25 80 ARG A N 1
ATOM 645 C CA . ARG A 1 80 ? -12.306 6.478 16.328 1.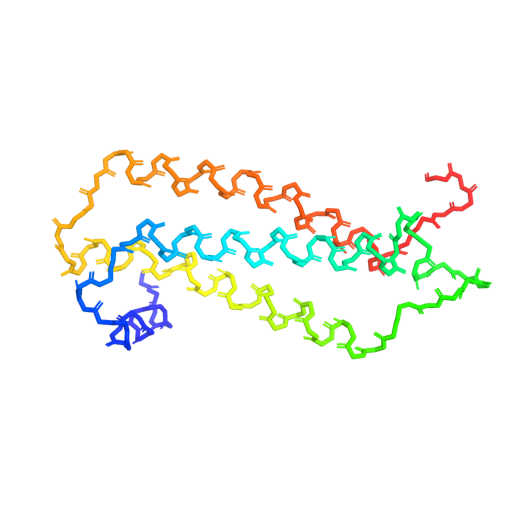00 95.25 80 ARG A CA 1
ATOM 646 C C . ARG A 1 80 ? -13.757 5.993 16.356 1.00 95.25 80 ARG A C 1
ATOM 648 O O . ARG A 1 80 ? -14.414 6.110 17.383 1.00 95.25 80 ARG A O 1
ATOM 655 N N . ARG A 1 81 ? -14.262 5.440 15.248 1.00 94.88 81 ARG A N 1
ATOM 656 C CA . ARG A 1 81 ? -15.632 4.908 15.138 1.00 94.88 81 ARG A CA 1
ATOM 657 C C . ARG A 1 81 ? -15.850 3.676 16.022 1.00 94.88 81 ARG A C 1
ATOM 659 O O . ARG A 1 81 ? -16.944 3.510 16.553 1.00 94.88 81 ARG A O 1
ATOM 666 N N . THR A 1 82 ? -14.840 2.824 16.170 1.00 95.25 82 THR A N 1
ATOM 667 C CA . THR A 1 82 ? -14.895 1.584 16.960 1.00 95.25 82 THR A CA 1
ATOM 668 C C . THR A 1 82 ? -14.375 1.750 18.389 1.00 95.25 82 THR A C 1
ATOM 670 O O . THR A 1 82 ? -14.320 0.766 19.119 1.00 95.25 82 THR A O 1
ATOM 673 N N . ASN A 1 83 ? -14.014 2.973 18.809 1.00 94.19 83 ASN A N 1
ATOM 674 C CA . ASN A 1 83 ? -13.379 3.264 20.104 1.00 94.19 83 ASN A CA 1
ATOM 675 C C . ASN A 1 83 ? -12.135 2.395 20.376 1.00 94.19 83 ASN A C 1
ATOM 677 O O . ASN A 1 83 ? -11.887 1.980 21.505 1.00 94.19 83 ASN A O 1
ATOM 681 N N . SER A 1 84 ? -11.354 2.114 19.333 1.00 93.25 84 SER A N 1
ATOM 682 C CA . SER A 1 84 ? -10.162 1.262 19.389 1.00 93.25 84 SER A CA 1
ATOM 683 C C . SER A 1 84 ? -8.873 2.021 19.053 1.00 93.25 84 SER A C 1
ATOM 685 O O . SER A 1 84 ? -7.894 1.420 18.616 1.00 93.25 84 SER A O 1
ATOM 687 N N . SER A 1 85 ? -8.868 3.348 19.213 1.00 93.56 85 SER A N 1
ATOM 688 C CA . SER A 1 85 ? -7.672 4.185 19.068 1.00 93.56 85 SER A CA 1
ATOM 689 C C . SER A 1 85 ? -6.676 3.899 20.195 1.00 93.56 85 SER A C 1
ATOM 691 O O . SER A 1 85 ? -7.029 3.978 21.370 1.00 93.56 85 SER A O 1
ATOM 693 N N . THR A 1 86 ? -5.431 3.569 19.843 1.00 94.56 86 THR A N 1
ATOM 694 C CA . THR A 1 86 ? -4.360 3.252 20.802 1.00 94.56 86 THR A CA 1
ATOM 695 C C . THR A 1 86 ? -3.018 3.822 20.327 1.00 94.56 86 THR A C 1
ATOM 697 O O . THR A 1 86 ? -2.809 3.893 19.114 1.00 94.56 86 THR A O 1
ATOM 700 N N . PRO A 1 87 ? -2.074 4.149 21.236 1.00 95.50 87 PRO A N 1
ATOM 701 C CA . PRO A 1 87 ? -0.735 4.608 20.850 1.00 95.50 87 PRO A CA 1
ATOM 702 C C . PRO A 1 87 ? 0.034 3.598 19.988 1.00 95.50 87 PRO A C 1
ATOM 704 O O . PRO A 1 87 ? 0.806 3.980 19.119 1.00 95.50 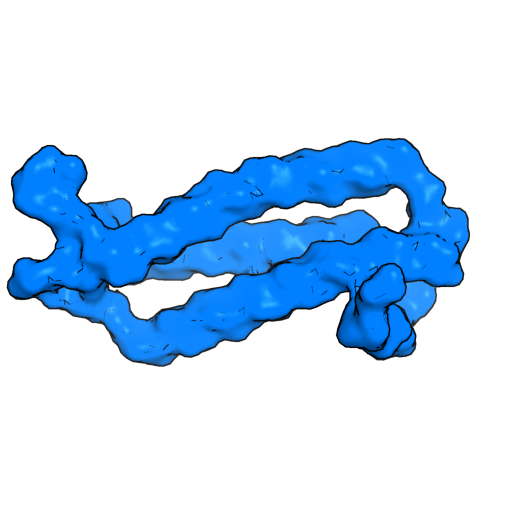87 PRO A O 1
ATOM 707 N N . LEU A 1 88 ? -0.190 2.297 20.210 1.00 95.81 88 LEU A N 1
ATOM 708 C CA . LEU A 1 88 ? 0.418 1.245 19.396 1.00 95.81 88 LEU A CA 1
ATOM 709 C C . LEU A 1 88 ? -0.159 1.218 17.974 1.00 95.81 88 LEU A C 1
ATOM 711 O O . LEU A 1 88 ? 0.589 0.989 17.032 1.00 95.81 88 LEU A O 1
ATOM 715 N N . GLY A 1 89 ? -1.467 1.448 17.821 1.00 94.75 89 GLY A N 1
ATOM 716 C CA . GLY A 1 89 ? -2.102 1.570 16.508 1.00 94.75 89 GLY A CA 1
ATOM 717 C C . GLY A 1 89 ? -1.553 2.757 15.719 1.00 94.75 89 GLY A C 1
ATOM 718 O O . GLY A 1 89 ? -1.186 2.586 14.566 1.00 94.75 89 GLY A O 1
ATOM 719 N N . GLU A 1 90 ? -1.404 3.919 16.361 1.00 94.44 90 GLU A N 1
AT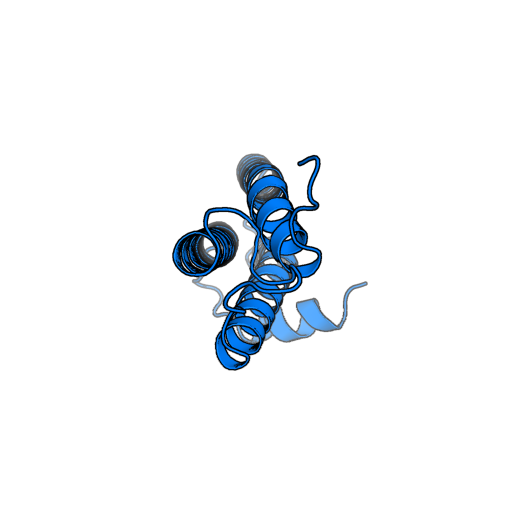OM 720 C CA . GLU A 1 90 ? -0.800 5.104 15.726 1.00 94.44 90 GLU A CA 1
ATOM 721 C C . GLU A 1 90 ? 0.681 4.889 15.369 1.00 94.44 90 GLU A C 1
ATOM 723 O O . GLU A 1 90 ? 1.130 5.295 14.302 1.00 94.44 90 GLU A O 1
ATOM 728 N N . LEU A 1 91 ? 1.452 4.208 16.228 1.00 96.69 91 LEU A N 1
ATOM 729 C CA . LEU A 1 91 ? 2.838 3.846 15.912 1.00 96.69 91 LEU A CA 1
ATOM 730 C C . LEU A 1 91 ? 2.922 2.869 14.729 1.00 96.69 91 LEU A C 1
ATOM 732 O O . LEU A 1 91 ? 3.839 2.971 13.917 1.00 96.69 91 LEU A O 1
ATOM 736 N N . PHE A 1 92 ? 1.997 1.910 14.653 1.00 96.62 92 PHE A N 1
ATOM 737 C CA . PHE A 1 92 ? 1.932 0.941 13.561 1.00 96.62 92 PHE A CA 1
ATOM 738 C C . PHE A 1 92 ? 1.630 1.626 12.225 1.00 96.62 92 PHE A C 1
ATOM 740 O O . PHE A 1 92 ? 2.347 1.385 11.258 1.00 96.62 92 PHE A O 1
ATOM 747 N N . ASP A 1 93 ? 0.636 2.512 12.214 1.00 95.56 93 ASP A N 1
ATOM 748 C CA . ASP A 1 93 ? 0.244 3.344 11.075 1.00 95.56 93 ASP A CA 1
ATOM 749 C C . ASP A 1 93 ? 1.418 4.174 10.533 1.00 95.56 93 ASP A C 1
ATOM 751 O O . ASP A 1 93 ? 1.952 3.898 9.456 1.00 95.56 93 ASP A O 1
ATOM 755 N N . HIS A 1 94 ? 1.980 5.053 11.368 1.00 95.75 94 HIS A N 1
ATOM 756 C CA . HIS A 1 94 ? 3.139 5.870 10.991 1.00 95.75 94 HIS A CA 1
ATOM 757 C C . HIS A 1 94 ? 4.374 5.041 10.589 1.00 95.75 94 HIS A C 1
ATOM 759 O O . HIS A 1 94 ? 5.183 5.458 9.750 1.00 95.75 94 HIS A O 1
ATOM 765 N N . GLY A 1 95 ? 4.563 3.877 11.217 1.00 96.94 95 GLY A N 1
ATOM 766 C CA . GLY A 1 95 ? 5.647 2.960 10.887 1.00 96.94 95 GLY A CA 1
ATOM 767 C C . GLY A 1 95 ? 5.511 2.407 9.469 1.00 96.94 95 GLY A C 1
ATOM 768 O O . GLY A 1 95 ? 6.490 2.397 8.720 1.00 96.94 95 GLY A O 1
ATOM 769 N N . LEU A 1 96 ? 4.306 1.985 9.083 1.00 97.06 96 LEU A N 1
ATOM 770 C CA . LEU A 1 96 ? 4.027 1.497 7.734 1.00 97.06 96 LEU A CA 1
ATOM 771 C C . LEU A 1 96 ? 4.037 2.622 6.697 1.00 97.06 96 LEU A C 1
ATOM 773 O O . LEU A 1 96 ? 4.538 2.399 5.596 1.00 97.06 96 LEU A O 1
ATOM 777 N N . ASP A 1 97 ? 3.603 3.831 7.043 1.00 95.00 97 ASP A N 1
ATOM 778 C CA . ASP A 1 97 ? 3.729 5.013 6.181 1.00 95.00 97 ASP A CA 1
ATOM 779 C C . ASP A 1 97 ? 5.181 5.351 5.854 1.00 95.00 97 ASP A C 1
ATOM 781 O O . ASP A 1 97 ? 5.533 5.631 4.703 1.00 95.00 97 ASP A O 1
ATOM 785 N N . SER A 1 98 ? 6.055 5.258 6.857 1.00 95.94 98 SER A N 1
ATOM 786 C CA . SER A 1 98 ? 7.489 5.499 6.682 1.00 95.94 98 SER A CA 1
ATOM 787 C C . SER A 1 98 ? 8.102 4.529 5.667 1.00 95.94 98 SER A C 1
ATOM 789 O O . SER A 1 98 ? 8.900 4.936 4.822 1.00 95.94 98 SER A O 1
ATOM 791 N N . TRP A 1 99 ? 7.696 3.256 5.700 1.00 95.94 99 TRP A N 1
ATOM 792 C CA . TRP A 1 99 ? 8.112 2.264 4.704 1.00 95.94 99 TRP A CA 1
ATOM 793 C C . TRP A 1 99 ? 7.442 2.474 3.343 1.00 95.94 99 TRP A C 1
ATOM 795 O O . TRP A 1 99 ? 8.115 2.400 2.313 1.00 95.94 99 TRP A O 1
ATOM 805 N N . SER A 1 100 ? 6.142 2.773 3.323 1.00 95.12 100 SER A N 1
ATOM 806 C CA . SER A 1 100 ? 5.385 3.053 2.098 1.00 95.12 100 SER A CA 1
ATOM 807 C C . SER A 1 100 ? 5.993 4.208 1.310 1.00 95.12 100 SER A C 1
ATOM 809 O O . SER A 1 100 ? 6.063 4.131 0.086 1.00 95.12 100 SER A O 1
ATOM 811 N N . CYS A 1 101 ? 6.506 5.235 1.992 1.00 93.94 101 CYS A N 1
ATOM 812 C CA . CYS A 1 101 ? 7.217 6.349 1.370 1.00 93.94 101 CYS A CA 1
ATOM 813 C C . CYS A 1 101 ? 8.409 5.873 0.523 1.00 93.94 101 CYS A C 1
ATOM 815 O O . CYS A 1 101 ? 8.563 6.303 -0.621 1.00 93.94 101 CYS A O 1
ATOM 817 N N . VAL A 1 102 ? 9.210 4.929 1.034 1.00 92.94 102 VAL A N 1
ATOM 818 C CA . VAL A 1 102 ? 10.356 4.365 0.299 1.00 92.94 102 VAL A CA 1
ATOM 819 C C . VAL A 1 102 ? 9.884 3.673 -0.977 1.00 92.94 102 VAL A C 1
ATOM 821 O O . VAL A 1 102 ? 10.370 3.975 -2.066 1.00 92.94 102 VAL A O 1
ATOM 824 N N . TYR A 1 103 ? 8.908 2.773 -0.859 1.00 92.94 103 TYR A N 1
ATOM 825 C CA . TYR A 1 103 ? 8.390 2.015 -1.998 1.00 92.94 103 TYR A CA 1
ATOM 826 C C . TYR A 1 103 ? 7.743 2.918 -3.046 1.00 92.94 103 TYR A C 1
ATOM 828 O O . TYR A 1 103 ? 8.037 2.797 -4.236 1.00 92.94 103 TYR A O 1
ATOM 836 N N . PHE A 1 104 ? 6.914 3.862 -2.607 1.00 90.56 104 PHE A N 1
ATOM 837 C CA . PHE A 1 104 ? 6.232 4.794 -3.489 1.00 90.56 104 PHE A CA 1
ATOM 838 C C . PHE A 1 104 ? 7.224 5.663 -4.270 1.00 90.56 104 PHE A C 1
ATOM 840 O O . PHE A 1 104 ? 7.127 5.743 -5.494 1.00 90.56 104 PHE A O 1
ATOM 847 N N . VAL A 1 105 ? 8.227 6.250 -3.607 1.00 90.50 105 VAL A N 1
ATOM 848 C CA . VAL A 1 105 ? 9.241 7.085 -4.276 1.00 90.50 105 VAL A CA 1
ATOM 849 C C . VAL A 1 105 ? 10.007 6.297 -5.339 1.00 90.50 105 VAL A C 1
ATOM 851 O O . VAL A 1 105 ? 10.228 6.814 -6.434 1.00 90.50 105 VAL A O 1
ATOM 854 N N . VAL A 1 106 ? 10.353 5.036 -5.067 1.00 87.12 106 VAL A N 1
ATOM 855 C CA . VAL A 1 106 ? 11.019 4.187 -6.065 1.00 87.12 106 VAL A CA 1
ATOM 856 C C . VAL A 1 106 ? 10.119 3.948 -7.283 1.00 87.12 106 VAL A C 1
ATOM 858 O O . VAL A 1 106 ? 10.583 4.082 -8.412 1.00 87.12 106 VAL A O 1
ATOM 861 N N . THR A 1 107 ? 8.822 3.684 -7.087 1.00 88.75 107 THR A N 1
ATOM 862 C CA . THR A 1 107 ? 7.885 3.546 -8.222 1.00 88.75 107 THR A CA 1
ATOM 863 C C . THR A 1 107 ? 7.694 4.843 -9.010 1.00 88.75 107 THR A C 1
ATOM 865 O O . THR A 1 107 ? 7.513 4.806 -10.224 1.00 88.75 107 THR A O 1
ATOM 868 N N . VAL A 1 108 ? 7.767 6.002 -8.347 1.00 88.81 108 VAL A N 1
ATOM 869 C CA . VAL A 1 108 ? 7.701 7.313 -9.008 1.00 88.81 108 VAL A CA 1
ATOM 870 C C . VAL A 1 108 ? 8.949 7.567 -9.852 1.00 88.81 108 VAL A C 1
ATOM 872 O O . VAL A 1 108 ? 8.846 8.161 -10.922 1.00 88.81 108 VAL A O 1
ATOM 875 N N . TYR A 1 109 ? 10.119 7.089 -9.429 1.00 88.50 109 TYR A N 1
ATOM 876 C CA . TYR A 1 109 ? 11.352 7.242 -10.203 1.00 88.50 109 TYR A CA 1
ATOM 877 C C . TYR A 1 109 ? 11.260 6.572 -11.591 1.00 88.50 109 TYR A C 1
ATOM 879 O O . TYR A 1 109 ? 11.692 7.169 -12.578 1.00 88.50 109 TYR A O 1
ATOM 887 N N . SER A 1 110 ? 10.574 5.426 -11.714 1.00 87.12 110 SER A N 1
ATOM 888 C CA . SER A 1 110 ? 10.267 4.783 -13.009 1.00 87.12 110 SER A CA 1
ATOM 889 C C . SER A 1 110 ? 9.482 5.670 -13.989 1.00 87.12 110 SER A C 1
ATOM 891 O O . SER A 1 110 ? 9.608 5.515 -15.205 1.00 87.12 110 SER A O 1
ATOM 893 N N . ILE A 1 111 ? 8.682 6.624 -13.494 1.00 86.19 111 ILE A N 1
ATOM 894 C CA . ILE A 1 111 ? 7.913 7.557 -14.342 1.00 86.19 111 ILE A CA 1
ATOM 895 C C . ILE A 1 111 ? 8.849 8.514 -15.086 1.00 86.19 111 ILE A C 1
ATOM 897 O O . ILE A 1 111 ? 8.572 8.904 -16.216 1.00 86.19 111 ILE A O 1
ATOM 901 N N . PHE A 1 112 ? 9.961 8.897 -14.462 1.00 85.19 112 PHE A N 1
ATOM 902 C CA . PHE A 1 112 ? 10.938 9.798 -15.073 1.00 85.19 112 PHE A CA 1
ATOM 903 C C . PHE A 1 112 ? 12.006 9.033 -15.853 1.00 85.19 112 PHE A C 1
ATOM 905 O O . PHE A 1 112 ? 12.475 9.508 -16.885 1.00 85.19 112 PHE A O 1
ATOM 912 N N . GLY A 1 113 ? 12.339 7.830 -15.385 1.00 78.25 113 GLY A N 1
ATOM 913 C CA . GLY A 1 113 ? 13.393 7.006 -15.948 1.00 78.25 113 GLY A CA 1
ATOM 914 C C . GLY A 1 113 ? 14.799 7.520 -15.621 1.00 78.25 113 GLY A C 1
ATOM 915 O O . GLY A 1 113 ? 15.022 8.680 -15.268 1.00 78.25 113 GLY A O 1
ATOM 916 N N . ARG A 1 114 ? 15.769 6.621 -15.741 1.00 80.50 114 ARG A N 1
ATOM 917 C CA . ARG A 1 114 ? 17.193 6.849 -15.524 1.00 80.50 114 ARG A CA 1
ATOM 918 C C . ARG A 1 114 ? 17.827 7.472 -16.769 1.00 80.50 114 ARG A C 1
ATOM 920 O O . ARG A 1 114 ? 17.584 7.038 -17.896 1.00 80.50 114 ARG A O 1
ATOM 927 N N . GLY A 1 115 ? 18.681 8.473 -16.560 1.00 72.75 115 GLY A N 1
ATOM 928 C CA . GLY A 1 115 ? 19.466 9.106 -17.621 1.00 72.75 115 GLY A CA 1
ATOM 929 C C . GLY A 1 115 ? 20.768 8.362 -17.942 1.00 72.75 115 GLY A C 1
ATOM 930 O O . GLY A 1 115 ? 21.164 7.413 -17.266 1.00 72.75 115 GLY A O 1
ATOM 931 N N . SER A 1 116 ? 21.505 8.839 -18.947 1.00 72.38 116 SER A N 1
ATOM 932 C CA . SER A 1 116 ? 22.783 8.239 -19.373 1.00 72.38 116 SER A CA 1
ATOM 933 C C . SER A 1 116 ? 23.882 8.252 -18.300 1.00 72.38 116 SER A C 1
ATOM 935 O O . SER A 1 116 ? 24.847 7.501 -18.407 1.00 72.38 116 SER A O 1
ATOM 937 N N . THR A 1 117 ? 23.761 9.100 -17.278 1.00 72.75 117 THR A N 1
ATOM 938 C CA . THR A 1 117 ? 24.725 9.225 -16.171 1.00 72.75 117 THR A CA 1
ATOM 939 C C . THR A 1 117 ? 24.327 8.455 -14.912 1.00 72.75 117 THR A C 1
ATOM 941 O O . THR A 1 117 ? 25.129 8.392 -13.983 1.00 72.75 117 THR A O 1
ATOM 944 N N . GLY A 1 118 ? 23.141 7.833 -14.893 1.00 57.38 118 GLY A N 1
ATOM 945 C CA . GLY A 1 118 ? 22.502 7.391 -13.651 1.00 57.38 118 GLY A CA 1
ATOM 946 C C . GLY A 1 118 ? 21.720 8.506 -13.001 1.00 57.38 118 GLY A C 1
ATOM 947 O O . GLY A 1 118 ? 22.368 9.467 -12.543 1.00 57.38 118 GLY A O 1
#

Secondary structure (DSSP, 8-state):
--HHHHHHTTTS-TTS-HHHHHHHHHHHHHHHHHHHHHH-TTS-TTSTTSPPPPHHHHHHHHHHHHHHHHHHHHHHHHHHHTT---HHHHHHHHHHHHHHHHHHHHHHHHHH---TT-

Solvent-accessible surface area (backbone atoms only — not comparable to full-atom values): 6435 Å² total; per-residue (Å²): 140,59,72,66,40,68,52,54,40,68,75,54,61,82,86,62,56,30,67,57,37,35,51,52,18,44,52,37,44,51,49,46,32,53,53,42,44,71,67,34,71,80,22,38,32,51,28,90,96,51,76,56,60,58,70,68,54,57,54,51,47,51,51,39,51,53,50,20,55,51,30,49,62,19,19,71,52,39,15,61,74,64,74,63,72,45,74,68,55,55,51,50,46,56,53,47,49,60,53,41,52,56,40,51,53,56,52,54,46,32,70,63,25,48,56,99,84,103

Sequence (118 aa):
MHPFWNTIVKVFPTWLAPNLITFSGFLLVVFNFLLMAYFDPDFYASAPGHKHVPDWVWIVVGILNFVAYTLDGVDGKQARRTNSSTPLGELFDHGLDSWSCVYFVVTVYSIFGRGSTG